Protein AF-A0A399YTG5-F1 (afdb_monomer)

Foldseek 3Di:
DVVVVVVVVVVVVVVVVVVVCVQCVPPQDLVSDVPRDAPDPDLVPGPSHHDPVRVVVVVVVVVVVVVVVVVVVVVVVVVVVVVVVVVVVVVPDDDPVVVVVVVVVVD

Structure (mmCIF, N/CA/C/O backbone):
data_AF-A0A399YTG5-F1
#
_entry.id   AF-A0A399YTG5-F1
#
loop_
_atom_site.group_PDB
_atom_site.id
_atom_site.type_symbol
_atom_site.label_atom_id
_atom_site.label_alt_id
_atom_site.label_comp_id
_atom_site.label_asym_id
_atom_site.label_entity_id
_atom_site.label_seq_id
_atom_site.pdbx_PDB_ins_code
_atom_site.Cartn_x
_atom_site.Cartn_y
_atom_site.Cartn_z
_atom_site.occupancy
_atom_site.B_iso_or_equiv
_atom_site.auth_seq_id
_atom_site.auth_comp_id
_atom_site.auth_asym_id
_atom_site.auth_atom_id
_atom_site.pdbx_PDB_model_num
ATOM 1 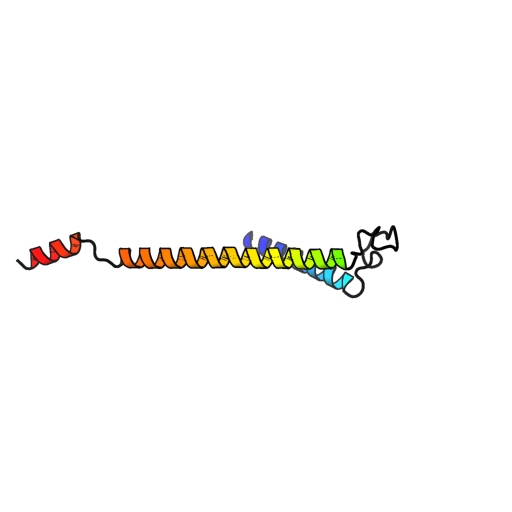N N . MET A 1 1 ? 4.979 26.428 14.405 1.00 61.50 1 MET A N 1
ATOM 2 C CA . MET A 1 1 ? 6.215 26.183 13.626 1.00 61.50 1 MET A CA 1
ATOM 3 C C . MET A 1 1 ? 6.443 24.696 13.329 1.00 61.50 1 MET A C 1
ATOM 5 O O . MET A 1 1 ? 6.334 24.326 12.174 1.00 61.50 1 MET A O 1
ATOM 9 N N . LYS A 1 2 ? 6.661 23.813 14.324 1.00 73.00 2 LYS A N 1
ATOM 10 C CA . LYS A 1 2 ? 6.977 22.377 14.091 1.00 73.00 2 LYS A CA 1
ATOM 11 C C . LYS A 1 2 ? 5.916 21.594 13.293 1.00 73.00 2 LYS A C 1
ATOM 13 O O . LYS A 1 2 ? 6.260 20.827 12.406 1.00 73.00 2 LYS A O 1
ATOM 18 N N . ARG A 1 3 ? 4.626 21.835 13.564 1.00 77.38 3 ARG A N 1
ATOM 19 C CA . ARG A 1 3 ? 3.508 21.211 12.824 1.00 77.38 3 ARG A CA 1
ATOM 20 C C . ARG A 1 3 ? 3.429 21.672 11.362 1.00 77.38 3 ARG A C 1
ATOM 22 O O . ARG A 1 3 ? 3.130 20.867 10.495 1.00 77.38 3 ARG A O 1
ATOM 29 N N . LEU A 1 4 ? 3.746 22.942 11.095 1.00 84.38 4 LEU A N 1
ATOM 30 C CA . LEU A 1 4 ? 3.784 23.497 9.736 1.00 84.38 4 LEU A CA 1
ATOM 31 C C . LEU A 1 4 ? 4.999 22.981 8.956 1.00 84.38 4 LEU A C 1
ATOM 33 O O . LEU A 1 4 ? 4.864 22.640 7.790 1.00 84.38 4 LEU A O 1
ATOM 37 N N . ALA A 1 5 ? 6.157 22.843 9.608 1.00 87.75 5 ALA A N 1
ATOM 38 C CA . ALA A 1 5 ? 7.352 22.262 8.995 1.00 87.75 5 ALA A CA 1
ATOM 39 C C . ALA A 1 5 ? 7.137 20.801 8.563 1.00 87.75 5 ALA A C 1
ATOM 41 O O . ALA A 1 5 ? 7.547 20.418 7.474 1.00 87.75 5 ALA A O 1
ATOM 42 N N . LEU A 1 6 ? 6.441 20.006 9.384 1.00 91.69 6 LEU A N 1
ATOM 43 C CA . LEU A 1 6 ? 6.087 18.624 9.047 1.00 91.69 6 LEU A CA 1
ATOM 44 C C . LEU A 1 6 ? 5.143 18.573 7.834 1.00 91.69 6 LEU A C 1
ATOM 46 O O . LEU A 1 6 ? 5.348 17.780 6.923 1.00 91.69 6 LEU A O 1
ATOM 50 N N . LEU A 1 7 ? 4.152 19.464 7.783 1.00 91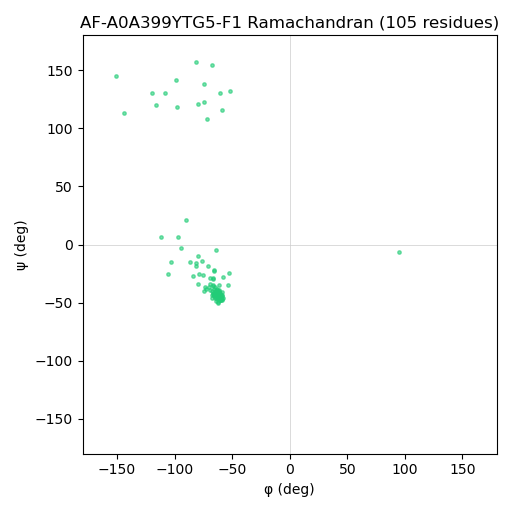.31 7 LEU A N 1
ATOM 51 C CA . LEU A 1 7 ? 3.202 19.542 6.672 1.00 91.31 7 LEU A CA 1
ATOM 52 C C . LEU A 1 7 ? 3.893 19.951 5.359 1.00 91.31 7 LEU A C 1
ATOM 54 O O . LEU A 1 7 ? 3.660 19.332 4.326 1.00 91.31 7 LEU A O 1
ATOM 58 N N . ILE A 1 8 ? 4.803 20.928 5.415 1.00 93.56 8 ILE A N 1
ATOM 59 C CA . ILE A 1 8 ? 5.620 21.352 4.268 1.00 93.56 8 ILE A CA 1
ATOM 60 C C . ILE A 1 8 ? 6.536 20.219 3.795 1.00 93.56 8 ILE A C 1
ATOM 62 O O . ILE A 1 8 ? 6.654 20.004 2.594 1.00 93.56 8 ILE A O 1
ATOM 66 N N . LEU A 1 9 ? 7.146 19.466 4.715 1.00 92.50 9 LEU A N 1
ATOM 67 C CA . LEU A 1 9 ? 7.971 18.306 4.375 1.00 92.50 9 LEU A CA 1
ATOM 68 C C . LEU A 1 9 ? 7.154 17.234 3.640 1.00 92.50 9 LEU A C 1
ATOM 70 O O . LEU A 1 9 ? 7.589 16.741 2.604 1.00 92.50 9 LEU A O 1
ATOM 74 N N . ILE A 1 10 ? 5.961 16.904 4.145 1.00 93.50 10 ILE A N 1
ATOM 75 C CA . ILE A 1 10 ? 5.062 15.942 3.491 1.00 93.50 10 ILE A CA 1
ATOM 76 C C . ILE A 1 10 ? 4.660 16.444 2.101 1.00 93.50 10 ILE A C 1
ATOM 78 O O . ILE A 1 10 ? 4.734 15.683 1.141 1.00 93.50 10 ILE A O 1
ATOM 82 N N . LEU A 1 11 ? 4.284 17.720 1.973 1.00 92.81 11 LEU A N 1
ATOM 83 C CA . LEU A 1 11 ? 3.942 18.340 0.689 1.00 92.81 11 LEU A CA 1
ATOM 84 C C . LEU A 1 11 ? 5.117 18.328 -0.294 1.00 92.81 11 LEU A C 1
ATOM 86 O O . LEU A 1 11 ? 4.910 18.073 -1.475 1.00 92.81 11 LEU A O 1
ATOM 90 N N . ALA A 1 12 ? 6.339 18.564 0.182 1.00 92.44 12 ALA A N 1
ATOM 91 C CA . ALA A 1 12 ? 7.538 18.524 -0.643 1.00 92.44 12 ALA A CA 1
ATOM 92 C C . ALA A 1 12 ? 7.846 17.102 -1.132 1.00 92.44 12 ALA A C 1
ATOM 94 O O . ALA A 1 12 ? 8.133 16.921 -2.311 1.00 92.44 12 ALA A O 1
ATOM 95 N N . ILE A 1 13 ? 7.733 16.089 -0.264 1.00 92.69 13 ILE A N 1
ATOM 96 C CA . ILE A 1 13 ? 7.929 14.678 -0.639 1.00 92.69 13 ILE A CA 1
ATOM 97 C C . ILE A 1 13 ? 6.851 14.231 -1.629 1.00 92.69 13 ILE A C 1
ATOM 99 O O . ILE A 1 13 ? 7.164 13.611 -2.644 1.00 92.69 13 ILE A O 1
ATOM 103 N N . LEU A 1 14 ? 5.588 14.571 -1.363 1.00 91.38 14 LEU A N 1
ATOM 104 C CA . LEU A 1 14 ? 4.468 14.204 -2.224 1.00 91.38 14 LEU A CA 1
ATOM 105 C C . LEU A 1 14 ? 4.550 14.911 -3.582 1.00 91.38 14 LEU A C 1
ATOM 107 O O . LEU A 1 14 ? 4.338 14.285 -4.617 1.00 91.38 14 LEU A O 1
ATOM 111 N N . GLY A 1 15 ? 4.917 16.195 -3.581 1.00 89.75 15 GLY A N 1
ATOM 112 C CA . GLY A 1 15 ? 5.153 16.977 -4.789 1.00 89.75 15 GLY A CA 1
ATOM 113 C C . GLY A 1 15 ? 6.316 16.429 -5.611 1.00 89.75 15 GLY A C 1
ATOM 114 O O . GLY A 1 15 ? 6.153 16.214 -6.805 1.00 89.75 15 GLY A O 1
ATOM 115 N N . ALA A 1 16 ? 7.454 16.129 -4.979 1.00 86.88 16 ALA A N 1
ATOM 116 C CA . ALA A 1 16 ? 8.613 15.546 -5.655 1.00 86.88 16 ALA A CA 1
ATOM 117 C C . ALA A 1 16 ? 8.317 14.148 -6.223 1.00 86.88 16 ALA A C 1
ATOM 119 O O . ALA A 1 16 ? 8.659 13.861 -7.366 1.00 86.88 16 ALA A O 1
ATOM 120 N N . GLY A 1 17 ? 7.642 13.280 -5.463 1.00 81.06 17 GLY A N 1
ATOM 121 C CA . GLY A 1 17 ? 7.229 11.961 -5.954 1.00 81.06 17 GLY A CA 1
ATOM 122 C C . GLY A 1 17 ? 6.232 12.053 -7.115 1.00 81.06 17 GLY A C 1
ATOM 123 O O . GLY A 1 17 ? 6.345 11.318 -8.099 1.00 81.06 17 GLY A O 1
ATOM 124 N N . GLY A 1 18 ? 5.292 13.000 -7.035 1.00 82.81 18 GLY A N 1
ATOM 125 C CA . GLY A 1 18 ? 4.320 13.273 -8.091 1.00 82.81 18 GLY A CA 1
ATOM 126 C C . GLY A 1 18 ? 4.961 13.807 -9.374 1.00 82.81 18 GLY A C 1
ATOM 127 O O . GLY A 1 18 ? 4.626 13.333 -10.458 1.00 82.81 18 GLY A O 1
ATOM 128 N N . THR A 1 19 ? 5.917 14.737 -9.276 1.00 81.38 19 THR A N 1
ATOM 129 C CA . THR A 1 19 ? 6.623 15.269 -10.453 1.00 81.38 19 THR A CA 1
ATOM 130 C C . THR A 1 19 ? 7.555 14.243 -11.085 1.00 81.38 19 THR A C 1
ATOM 132 O O . THR A 1 19 ? 7.612 14.182 -12.309 1.00 81.38 19 THR A O 1
ATOM 135 N N . LEU A 1 20 ? 8.222 13.390 -10.295 1.00 73.56 20 LEU A N 1
ATOM 136 C CA . LEU A 1 20 ? 8.996 12.260 -10.826 1.00 73.56 20 LEU A CA 1
ATOM 137 C C . LEU A 1 20 ? 8.106 11.297 -11.622 1.00 73.56 20 LEU A C 1
ATOM 139 O O . LEU A 1 20 ? 8.465 10.917 -12.730 1.00 73.56 20 LEU A O 1
ATOM 143 N N . THR A 1 21 ? 6.928 10.963 -11.088 1.00 77.38 21 THR A N 1
ATOM 144 C CA . THR A 1 21 ? 5.953 10.085 -11.761 1.00 77.38 21 THR A CA 1
ATOM 145 C C . THR A 1 21 ? 5.402 10.716 -13.043 1.00 77.38 21 THR A C 1
ATOM 147 O O . THR A 1 21 ? 5.179 10.026 -14.034 1.00 77.38 21 THR A O 1
ATOM 150 N N . ALA A 1 22 ? 5.197 12.036 -13.049 1.00 71.75 22 ALA A N 1
ATOM 151 C CA . ALA A 1 22 ? 4.761 12.763 -14.238 1.00 71.75 22 ALA A CA 1
ATOM 152 C C . ALA A 1 22 ? 5.854 12.826 -15.319 1.00 71.75 22 ALA A C 1
ATOM 154 O O . ALA A 1 22 ? 5.538 12.767 -16.505 1.00 71.75 22 ALA A O 1
ATOM 155 N N . LEU A 1 23 ? 7.130 12.909 -14.924 1.00 68.88 23 LEU A N 1
ATOM 156 C CA . LEU A 1 23 ? 8.264 12.947 -15.850 1.00 68.88 23 LEU A CA 1
ATOM 157 C C . LEU A 1 23 ? 8.477 11.606 -16.576 1.00 68.88 23 LEU A C 1
ATOM 159 O O . LEU A 1 23 ? 8.948 11.595 -17.708 1.00 68.88 23 LEU A O 1
ATOM 163 N N . THR A 1 24 ? 8.101 10.487 -15.951 1.00 65.12 24 THR A N 1
ATOM 164 C CA . THR A 1 24 ? 8.215 9.126 -16.510 1.00 65.12 24 THR A CA 1
ATOM 165 C C . THR A 1 24 ? 6.915 8.613 -17.142 1.00 65.12 24 THR A C 1
ATOM 167 O O . THR A 1 24 ? 6.829 7.452 -17.532 1.00 65.12 24 THR A O 1
ATOM 170 N N . GLY A 1 25 ? 5.880 9.456 -17.241 1.00 61.06 25 GLY A N 1
ATOM 171 C CA . GLY A 1 25 ? 4.500 9.041 -17.515 1.00 61.06 25 GLY A CA 1
ATOM 172 C C . GLY A 1 25 ? 4.224 8.415 -18.888 1.00 61.06 25 GLY A C 1
ATOM 173 O O . GLY A 1 25 ? 3.241 7.686 -19.010 1.00 61.06 25 GLY A O 1
ATOM 174 N N . SER A 1 26 ? 5.057 8.659 -19.906 1.00 59.84 26 SER A N 1
ATOM 175 C CA . SER A 1 26 ? 4.897 8.060 -21.245 1.00 59.84 26 SER A CA 1
ATOM 176 C C . SER A 1 26 ? 5.895 6.946 -21.554 1.00 59.84 26 SER A C 1
ATOM 178 O O . SER A 1 26 ? 5.576 6.067 -22.345 1.00 59.84 26 SER A O 1
ATOM 180 N N . ASP A 1 27 ? 7.065 6.954 -20.912 1.00 58.22 27 ASP A N 1
ATOM 181 C CA . ASP A 1 27 ? 8.137 5.982 -21.118 1.00 58.22 27 ASP A CA 1
ATOM 182 C C . ASP A 1 27 ? 8.839 5.701 -19.783 1.00 58.22 27 ASP A C 1
ATOM 184 O O . ASP A 1 27 ? 9.529 6.553 -19.231 1.00 58.22 27 ASP A O 1
ATOM 188 N N . TRP A 1 28 ? 8.702 4.473 -19.276 1.00 61.06 28 TRP A N 1
ATOM 189 C CA . TRP A 1 28 ? 9.425 3.978 -18.091 1.00 61.06 28 TRP A CA 1
ATOM 190 C C . TRP A 1 28 ? 10.766 3.327 -18.462 1.00 61.06 28 TRP A C 1
ATOM 192 O O . TRP A 1 28 ? 11.313 2.513 -17.720 1.00 61.06 28 TRP A O 1
ATOM 202 N N . SER A 1 29 ? 11.296 3.655 -19.638 1.00 59.19 29 SER A N 1
ATOM 203 C CA . SER A 1 29 ? 12.583 3.155 -20.102 1.00 59.19 29 SER A CA 1
ATOM 204 C C . SER A 1 29 ? 13.728 3.968 -19.499 1.00 59.19 29 SER A C 1
ATOM 206 O O . SER A 1 29 ? 13.580 5.137 -19.132 1.00 59.19 29 SER A O 1
ATOM 208 N N . ALA A 1 30 ? 14.921 3.372 -19.433 1.00 59.12 30 ALA A N 1
ATOM 209 C CA . ALA A 1 30 ? 16.096 4.053 -18.890 1.00 59.12 30 ALA A CA 1
ATOM 210 C C . ALA A 1 30 ? 16.537 5.289 -19.709 1.00 59.12 30 ALA A C 1
ATOM 212 O O . ALA A 1 30 ? 17.433 6.007 -19.281 1.00 59.12 30 ALA A O 1
ATOM 213 N N . THR A 1 31 ? 15.913 5.582 -20.857 1.00 61.28 31 THR A N 1
ATOM 214 C CA . THR A 1 31 ? 16.121 6.835 -21.600 1.00 61.28 31 THR A CA 1
ATOM 215 C C . THR A 1 31 ? 15.311 8.016 -21.059 1.00 61.28 31 THR A C 1
ATOM 217 O O . THR A 1 31 ? 15.679 9.155 -21.332 1.00 61.28 31 THR A O 1
ATOM 220 N N . ALA A 1 32 ? 14.252 7.780 -20.275 1.00 63.66 32 ALA A N 1
ATOM 221 C CA . ALA A 1 32 ? 13.445 8.837 -19.653 1.00 63.66 32 ALA A CA 1
ATOM 222 C C . ALA A 1 32 ? 13.994 9.306 -18.290 1.00 63.66 32 ALA A C 1
ATOM 224 O O . ALA A 1 32 ? 13.610 10.363 -17.791 1.00 63.66 32 ALA A O 1
ATOM 225 N N . MET A 1 33 ? 14.912 8.543 -17.683 1.00 65.31 33 MET A N 1
ATOM 226 C CA . MET A 1 33 ? 15.528 8.876 -16.396 1.00 65.31 33 MET A CA 1
ATOM 227 C C . MET A 1 33 ? 16.899 9.547 -16.595 1.00 65.31 33 MET A C 1
ATOM 229 O O . MET A 1 33 ? 17.821 8.909 -17.112 1.00 65.31 33 MET A O 1
ATOM 233 N N . PRO A 1 34 ? 17.093 10.808 -16.156 1.00 62.34 34 PRO A N 1
ATOM 234 C CA . PRO A 1 34 ? 18.382 11.487 -16.265 1.00 62.34 34 PRO A CA 1
ATOM 235 C C . PRO A 1 34 ? 19.486 10.709 -15.533 1.00 62.34 34 PRO A C 1
ATOM 237 O O . PRO A 1 34 ? 19.444 10.550 -14.316 1.00 62.34 34 PRO A O 1
ATOM 240 N N . GLY A 1 35 ? 20.483 10.218 -16.276 1.00 68.69 35 GLY A N 1
ATOM 241 C CA . GLY A 1 35 ? 21.629 9.477 -15.730 1.00 68.69 35 GLY A CA 1
ATOM 242 C C . GLY A 1 35 ? 21.500 7.949 -15.741 1.00 68.69 35 GLY A C 1
ATOM 243 O O . GLY A 1 35 ? 22.492 7.270 -15.475 1.00 68.69 35 GLY A O 1
ATOM 244 N N . ALA A 1 36 ? 20.343 7.392 -16.107 1.00 66.31 36 ALA A N 1
ATOM 245 C CA . ALA A 1 36 ? 20.196 5.950 -16.271 1.00 66.31 36 ALA A CA 1
ATOM 246 C C . ALA A 1 36 ? 20.881 5.468 -17.565 1.00 66.31 36 ALA A C 1
ATOM 248 O O . ALA A 1 36 ? 20.842 6.121 -18.609 1.00 66.31 36 ALA A O 1
ATOM 249 N N . LYS A 1 37 ? 21.573 4.326 -17.492 1.00 64.44 37 LYS A N 1
ATOM 250 C CA . LYS A 1 37 ? 22.243 3.695 -18.636 1.00 64.44 37 LYS A CA 1
ATOM 251 C C . LYS A 1 37 ? 21.587 2.347 -18.900 1.00 64.44 37 LYS A C 1
ATOM 253 O O . LYS A 1 37 ? 21.606 1.477 -18.034 1.00 64.44 37 LYS A O 1
ATOM 258 N N . VAL A 1 38 ? 21.0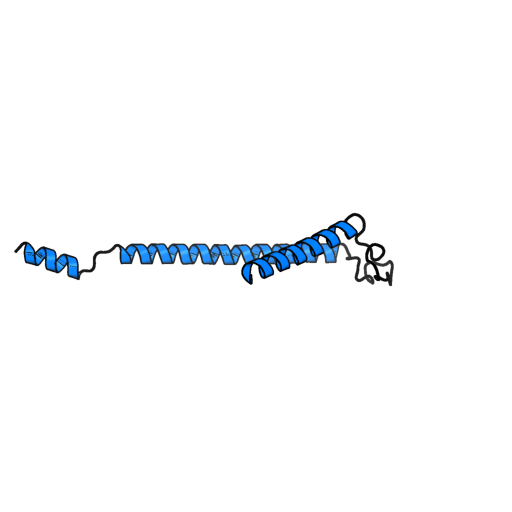25 2.174 -20.095 1.00 65.06 38 VAL A N 1
ATOM 259 C CA . VAL A 1 38 ? 20.536 0.870 -20.559 1.00 65.06 38 VAL A CA 1
ATOM 260 C C . VAL A 1 38 ? 21.757 0.006 -20.866 1.00 65.06 38 VAL A C 1
ATOM 262 O O . VAL A 1 38 ? 22.482 0.282 -21.818 1.00 65.06 38 VAL A O 1
ATOM 265 N N . GLN A 1 39 ? 22.023 -0.997 -20.030 1.00 65.44 39 GLN A N 1
ATOM 266 C CA . GLN A 1 39 ? 23.164 -1.902 -20.215 1.00 65.44 39 GLN A CA 1
ATOM 267 C C . GLN A 1 39 ? 22.850 -3.046 -21.191 1.00 65.44 39 GLN A C 1
ATOM 269 O O . GLN A 1 39 ? 23.756 -3.546 -21.850 1.00 65.44 39 GLN A O 1
ATOM 274 N N . CYS A 1 40 ? 21.579 -3.439 -21.318 1.00 67.00 40 CYS A N 1
ATOM 275 C CA . CYS A 1 40 ? 21.127 -4.477 -22.238 1.00 67.00 40 CYS A CA 1
ATOM 276 C C . CYS A 1 40 ? 19.678 -4.212 -22.678 1.00 67.00 40 CYS A C 1
ATOM 278 O O . CYS A 1 40 ? 18.881 -3.703 -21.889 1.00 67.00 40 CYS A O 1
ATOM 280 N N . ALA A 1 41 ? 19.347 -4.540 -23.931 1.00 69.88 41 ALA A N 1
ATOM 281 C CA . ALA A 1 41 ? 17.983 -4.436 -24.463 1.00 69.88 41 ALA A CA 1
ATOM 282 C C . ALA A 1 41 ? 17.099 -5.637 -24.075 1.00 69.88 41 ALA A C 1
ATOM 284 O O . ALA A 1 41 ? 15.879 -5.560 -24.194 1.00 69.88 41 ALA A O 1
ATOM 285 N N . ASP A 1 42 ? 17.714 -6.731 -23.616 1.00 73.56 42 ASP A N 1
ATOM 286 C CA . ASP A 1 42 ? 17.013 -7.904 -23.105 1.00 73.56 42 ASP A CA 1
ATOM 287 C C . ASP A 1 42 ? 16.442 -7.606 -21.701 1.00 73.56 42 ASP A C 1
ATOM 289 O O . ASP A 1 42 ? 17.216 -7.237 -20.805 1.00 73.56 42 ASP A O 1
ATOM 293 N N . PRO A 1 43 ? 15.119 -7.747 -21.475 1.00 69.56 43 PRO A N 1
ATOM 294 C CA . PRO A 1 43 ? 14.511 -7.565 -20.157 1.00 69.56 43 PRO A CA 1
ATOM 295 C C . PRO A 1 43 ? 15.100 -8.488 -19.082 1.00 69.56 43 PRO A C 1
ATOM 297 O O . PRO A 1 43 ? 15.164 -8.078 -17.928 1.00 69.56 43 PRO A O 1
ATOM 300 N N . ALA A 1 44 ? 15.623 -9.669 -19.430 1.00 72.56 44 ALA A N 1
ATOM 301 C CA . ALA A 1 44 ? 16.269 -10.557 -18.458 1.00 72.56 44 ALA A CA 1
ATOM 302 C C . ALA A 1 44 ? 17.565 -9.967 -17.859 1.00 72.56 44 ALA A C 1
ATOM 304 O O . ALA A 1 44 ? 17.989 -10.352 -16.769 1.00 72.56 44 ALA A O 1
ATOM 305 N N . CYS A 1 45 ? 18.195 -9.021 -18.566 1.00 70.06 45 CYS A N 1
ATOM 306 C CA . CYS A 1 45 ? 19.452 -8.377 -18.177 1.00 70.06 45 CYS A CA 1
ATOM 307 C C . CYS A 1 45 ? 19.280 -6.888 -17.819 1.00 70.06 45 CYS A C 1
ATOM 309 O O . CYS A 1 45 ? 20.274 -6.184 -17.620 1.00 70.06 45 CYS A O 1
ATOM 311 N N . SER A 1 46 ? 18.043 -6.383 -17.763 1.00 70.25 46 SER A N 1
ATOM 312 C CA . SER A 1 46 ? 17.747 -4.969 -17.530 1.00 70.25 46 SER A CA 1
ATOM 313 C C . SER A 1 46 ? 17.158 -4.744 -16.141 1.00 70.25 46 SER A C 1
ATOM 315 O O . SER A 1 46 ? 16.183 -5.369 -15.753 1.00 70.25 46 SER A O 1
ATOM 317 N N . VAL A 1 47 ? 17.706 -3.783 -15.394 1.00 72.38 47 VAL A N 1
ATOM 318 C CA . VAL A 1 47 ? 17.159 -3.369 -14.083 1.00 72.38 47 VAL A CA 1
ATOM 319 C C . VAL A 1 47 ? 15.907 -2.494 -14.245 1.00 72.38 47 VAL A C 1
ATOM 321 O O . VAL A 1 47 ? 15.172 -2.256 -13.292 1.00 72.38 47 VAL A O 1
ATOM 324 N N . PHE A 1 48 ? 15.662 -2.001 -15.461 1.00 72.25 48 PHE A N 1
ATOM 325 C CA . PHE A 1 48 ? 14.574 -1.070 -15.763 1.00 72.25 48 PHE A CA 1
ATOM 326 C C . PHE A 1 48 ? 13.381 -1.735 -16.452 1.00 72.25 48 PHE A C 1
ATOM 328 O O . PHE A 1 48 ? 12.316 -1.131 -16.518 1.00 72.25 48 PHE A O 1
ATOM 335 N N . LEU A 1 49 ? 13.540 -2.955 -16.975 1.00 75.06 49 LEU A N 1
ATOM 336 C CA . LEU A 1 49 ? 12.456 -3.710 -17.598 1.00 75.06 49 LEU A CA 1
ATOM 337 C C . LEU A 1 49 ? 12.247 -5.018 -16.844 1.00 75.06 49 LEU A C 1
ATOM 339 O O . LEU A 1 49 ? 13.197 -5.749 -16.608 1.00 75.06 49 LEU A O 1
ATOM 343 N N . ALA A 1 50 ? 10.997 -5.307 -16.495 1.00 79.88 50 ALA A N 1
ATOM 344 C CA . ALA A 1 50 ? 10.611 -6.581 -15.907 1.00 79.88 50 ALA A CA 1
ATOM 345 C C . ALA A 1 50 ? 10.018 -7.495 -16.983 1.00 79.88 50 ALA A C 1
ATOM 347 O O . ALA A 1 50 ? 9.245 -7.048 -17.837 1.00 79.88 50 ALA A O 1
ATOM 348 N N . GLU A 1 51 ? 10.325 -8.787 -16.911 1.00 85.19 51 GLU A N 1
ATOM 349 C CA . GLU A 1 51 ? 9.627 -9.781 -17.723 1.00 85.19 51 GLU A CA 1
ATOM 350 C C . GLU A 1 51 ? 8.156 -9.915 -17.275 1.00 85.19 51 GLU A C 1
ATOM 352 O O . GLU A 1 51 ? 7.840 -9.682 -16.101 1.00 85.19 51 GLU A O 1
ATOM 357 N N . PRO A 1 52 ? 7.232 -10.345 -18.158 1.00 85.31 52 PRO A N 1
ATOM 358 C CA . PRO A 1 52 ? 5.805 -10.421 -17.831 1.00 85.31 52 PRO A CA 1
ATOM 359 C C . PRO A 1 52 ? 5.490 -11.231 -16.564 1.00 85.31 52 PRO A C 1
ATOM 361 O O . PRO A 1 52 ? 4.593 -10.876 -15.799 1.00 85.31 52 PRO A O 1
ATOM 364 N N . TRP A 1 53 ? 6.247 -12.300 -16.301 1.00 86.19 53 TRP A N 1
ATOM 365 C CA . TRP A 1 53 ? 6.062 -13.129 -15.109 1.00 86.19 53 TRP A CA 1
ATOM 366 C C . TRP A 1 53 ? 6.555 -12.440 -13.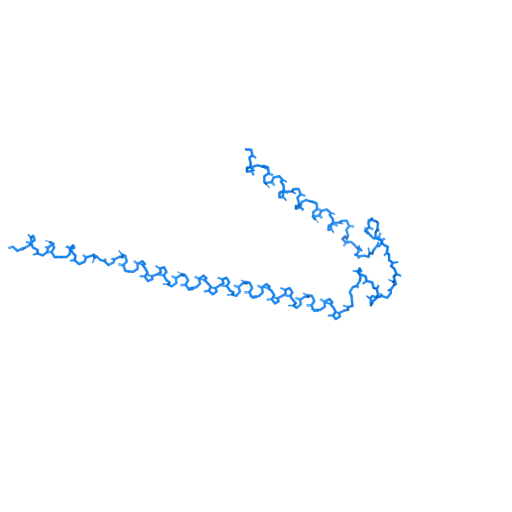826 1.00 86.19 53 TRP A C 1
ATOM 368 O O . TRP A 1 53 ? 5.901 -12.560 -12.790 1.00 86.19 53 TRP A O 1
ATOM 378 N N . GLN A 1 54 ? 7.654 -11.678 -13.891 1.00 85.44 54 GLN A N 1
ATOM 379 C CA . GLN A 1 54 ? 8.175 -10.896 -12.762 1.00 85.44 54 GLN A CA 1
ATOM 380 C C . GLN A 1 54 ? 7.199 -9.776 -12.395 1.00 85.44 54 GLN A C 1
ATOM 382 O O . GLN A 1 54 ? 6.881 -9.575 -11.223 1.00 85.44 54 GLN A O 1
ATOM 387 N N . ALA A 1 55 ? 6.655 -9.095 -13.408 1.00 85.81 55 ALA A N 1
ATOM 388 C CA . ALA A 1 55 ? 5.616 -8.089 -13.220 1.00 85.81 55 ALA A CA 1
ATOM 389 C C . ALA A 1 55 ? 4.347 -8.696 -12.590 1.00 85.81 55 ALA A C 1
ATOM 391 O O . ALA A 1 55 ? 3.780 -8.125 -11.656 1.00 85.81 55 ALA A O 1
ATOM 392 N N . GLY A 1 56 ? 3.938 -9.889 -13.036 1.00 89.19 56 GLY A N 1
ATOM 393 C CA . GLY A 1 56 ? 2.825 -10.629 -12.436 1.00 89.19 56 GLY A CA 1
ATOM 394 C C . GLY A 1 56 ? 3.054 -10.964 -10.958 1.00 89.19 56 GLY A C 1
ATOM 395 O O . GLY A 1 56 ? 2.161 -10.764 -10.133 1.00 89.19 56 GLY A O 1
ATOM 396 N N . GLN A 1 57 ? 4.262 -11.405 -10.594 1.00 89.75 57 GLN A N 1
ATOM 397 C CA . GLN A 1 57 ? 4.621 -11.679 -9.199 1.00 89.75 57 GLN A CA 1
ATOM 398 C C . GLN A 1 57 ? 4.583 -10.426 -8.322 1.00 89.75 57 GLN A C 1
ATOM 400 O O . GLN A 1 57 ? 4.108 -10.500 -7.190 1.00 89.75 57 GLN A O 1
ATOM 405 N N . LEU A 1 58 ? 5.021 -9.274 -8.838 1.00 89.06 58 LEU A N 1
ATOM 406 C CA . LEU A 1 58 ? 4.942 -8.008 -8.110 1.00 89.06 58 LEU A CA 1
ATOM 407 C C . LEU A 1 58 ? 3.487 -7.642 -7.786 1.00 89.06 58 LEU A C 1
ATOM 409 O O . LEU A 1 58 ? 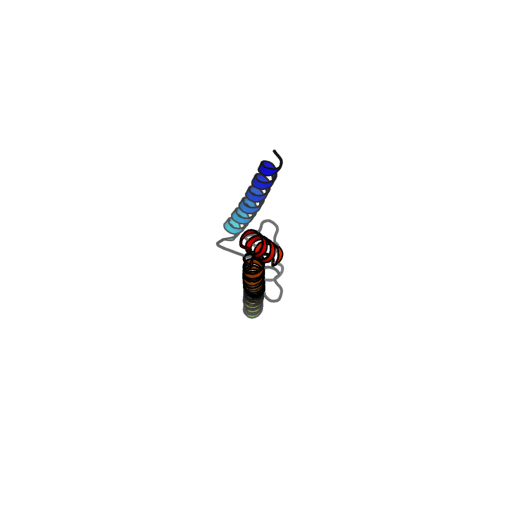3.178 -7.292 -6.649 1.00 89.06 58 LEU A O 1
ATOM 413 N N . ILE A 1 59 ? 2.585 -7.762 -8.763 1.00 92.88 59 ILE A N 1
ATOM 414 C CA . ILE A 1 59 ? 1.158 -7.467 -8.567 1.00 92.88 59 ILE A CA 1
ATOM 415 C C . ILE A 1 59 ? 0.553 -8.410 -7.522 1.00 92.88 59 ILE A C 1
ATOM 417 O O . ILE A 1 59 ? -0.162 -7.957 -6.628 1.00 92.88 59 ILE A O 1
ATOM 421 N N . LEU A 1 60 ? 0.871 -9.705 -7.592 1.00 93.81 60 LEU A N 1
ATOM 422 C CA . LEU A 1 60 ? 0.410 -10.683 -6.605 1.00 93.81 60 LEU A CA 1
ATOM 423 C C . LEU A 1 60 ? 0.960 -10.393 -5.208 1.00 93.81 60 LEU A C 1
ATOM 425 O O . LEU A 1 60 ? 0.212 -10.477 -4.237 1.00 93.81 60 LEU A O 1
ATOM 429 N N . LEU A 1 61 ? 2.232 -10.009 -5.097 1.00 93.81 61 LEU A N 1
ATOM 430 C CA . LEU A 1 61 ? 2.854 -9.633 -3.831 1.00 93.81 61 LEU A CA 1
ATOM 431 C C . LEU A 1 61 ? 2.171 -8.406 -3.219 1.00 93.81 61 LEU A C 1
ATOM 433 O O . LEU A 1 61 ? 1.786 -8.433 -2.051 1.00 93.81 61 LEU A O 1
ATOM 437 N N . VAL A 1 62 ? 1.982 -7.344 -4.006 1.00 95.38 62 VAL A N 1
ATOM 438 C CA . VAL A 1 62 ? 1.300 -6.123 -3.554 1.00 95.38 62 VAL A CA 1
ATOM 439 C C . VAL A 1 62 ? -0.137 -6.439 -3.139 1.00 95.38 62 VAL A C 1
ATOM 441 O O . VAL A 1 62 ? -0.562 -6.042 -2.054 1.00 95.38 62 VAL A O 1
ATOM 444 N N . GLY A 1 63 ? -0.867 -7.206 -3.952 1.00 94.38 63 GLY A N 1
ATOM 445 C CA . GLY A 1 63 ? -2.223 -7.647 -3.634 1.00 94.38 63 GLY A CA 1
ATOM 446 C C . GLY A 1 63 ? -2.284 -8.462 -2.342 1.00 94.38 63 GLY A C 1
ATOM 447 O O . GLY A 1 63 ? -3.127 -8.196 -1.486 1.00 94.38 63 GLY A O 1
ATOM 448 N N . PHE A 1 64 ? -1.352 -9.399 -2.154 1.00 95.75 64 PHE A N 1
ATOM 449 C CA . PHE A 1 64 ? -1.244 -10.209 -0.943 1.00 95.75 64 PHE A CA 1
ATOM 450 C C . PHE A 1 64 ? -0.982 -9.350 0.298 1.00 95.75 64 PHE A C 1
ATOM 452 O O . PHE A 1 64 ? -1.644 -9.535 1.321 1.00 95.75 64 PHE A O 1
ATOM 459 N N . ILE A 1 65 ? -0.056 -8.391 0.212 1.00 96.06 65 ILE A N 1
ATOM 460 C CA . ILE A 1 65 ? 0.262 -7.481 1.319 1.00 96.06 65 ILE A CA 1
ATOM 461 C C . ILE A 1 65 ? -0.963 -6.639 1.682 1.00 96.06 65 ILE A C 1
ATOM 463 O O . ILE A 1 65 ? -1.340 -6.596 2.852 1.00 96.06 65 ILE A O 1
ATOM 467 N N . LEU A 1 66 ? -1.612 -6.005 0.701 1.00 96.19 66 LEU A N 1
ATOM 468 C CA . 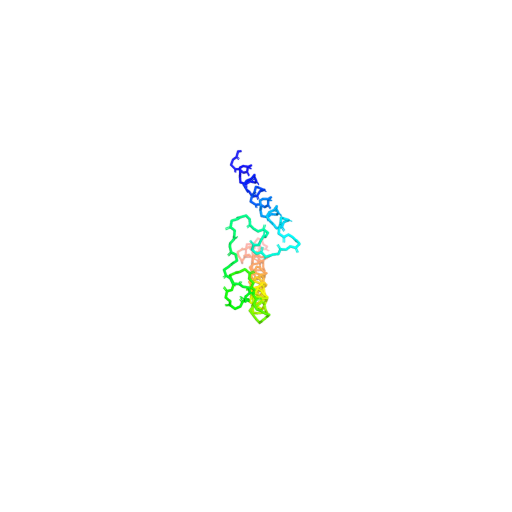LEU A 1 66 ? -2.787 -5.165 0.946 1.00 96.19 66 LEU A CA 1
ATOM 469 C C . LEU A 1 66 ? -3.945 -5.973 1.537 1.00 96.19 66 LEU A C 1
ATOM 471 O O . LEU A 1 66 ? -4.554 -5.541 2.516 1.00 96.19 66 LEU A O 1
ATOM 475 N N . PHE A 1 67 ? -4.209 -7.163 0.996 1.00 96.50 67 PHE A N 1
ATOM 476 C CA . PHE A 1 67 ? -5.251 -8.050 1.502 1.00 96.50 67 PHE A CA 1
ATOM 477 C C . PHE A 1 67 ? -5.002 -8.452 2.961 1.00 96.50 67 PHE A C 1
ATOM 479 O O . PHE A 1 67 ? -5.898 -8.324 3.793 1.00 96.50 67 PHE A O 1
ATOM 486 N N . ASN A 1 68 ? -3.780 -8.873 3.303 1.00 95.56 68 ASN A N 1
ATOM 487 C CA . ASN A 1 68 ? -3.438 -9.251 4.677 1.00 95.56 68 ASN A CA 1
ATOM 488 C C . ASN A 1 68 ? -3.450 -8.053 5.632 1.00 95.56 68 ASN A C 1
ATOM 490 O O . ASN A 1 68 ? -3.937 -8.171 6.756 1.00 95.56 68 ASN A O 1
ATOM 494 N N . MET A 1 69 ? -2.958 -6.892 5.193 1.00 95.62 69 MET A N 1
ATOM 495 C CA . MET A 1 69 ? -2.959 -5.674 6.003 1.00 95.62 69 MET A CA 1
ATOM 496 C C . MET A 1 69 ? -4.388 -5.251 6.363 1.00 95.62 69 MET A C 1
ATOM 498 O O . MET A 1 69 ? -4.678 -4.967 7.527 1.00 95.62 69 MET A O 1
ATOM 502 N N . ILE A 1 70 ? -5.300 -5.282 5.387 1.00 96.25 70 ILE A N 1
ATOM 503 C CA . ILE A 1 70 ? -6.726 -5.021 5.614 1.00 96.25 70 ILE A CA 1
ATOM 504 C C . ILE A 1 70 ? -7.339 -6.119 6.492 1.00 96.25 70 ILE A C 1
ATOM 506 O O . ILE A 1 70 ? -8.069 -5.808 7.431 1.00 96.25 70 ILE A O 1
ATOM 510 N N . GLY A 1 71 ? -7.017 -7.390 6.235 1.00 96.12 71 GLY A N 1
ATOM 511 C CA . GLY A 1 71 ? -7.538 -8.534 6.987 1.00 96.12 71 GLY A CA 1
ATOM 512 C C . GLY A 1 71 ? -7.207 -8.476 8.480 1.00 96.12 71 GLY A C 1
ATOM 513 O O . GLY A 1 71 ? -8.097 -8.634 9.320 1.00 96.12 71 GLY A O 1
ATOM 514 N N . ILE A 1 72 ? -5.954 -8.178 8.831 1.00 96.06 72 ILE A N 1
ATOM 515 C CA . ILE A 1 72 ? -5.531 -8.016 10.231 1.00 96.06 72 ILE A CA 1
ATOM 516 C C . ILE A 1 72 ? -6.203 -6.790 10.856 1.00 96.06 72 ILE A C 1
ATOM 518 O O . ILE A 1 72 ? -6.706 -6.878 11.977 1.00 96.06 72 ILE A O 1
ATOM 522 N N . GLY A 1 73 ? -6.269 -5.669 10.128 1.00 97.00 73 GLY A N 1
ATOM 523 C CA . GLY A 1 73 ? -6.948 -4.459 10.593 1.00 97.00 73 GLY A CA 1
ATOM 524 C C . GLY A 1 73 ? -8.426 -4.700 10.915 1.00 97.00 73 GLY A C 1
ATOM 525 O O . GLY A 1 73 ? -8.895 -4.326 11.990 1.00 97.00 73 GLY A O 1
ATOM 526 N N . ALA A 1 74 ? -9.145 -5.392 10.028 1.00 96.75 74 ALA A N 1
ATOM 527 C CA . ALA A 1 74 ? -10.543 -5.763 10.230 1.00 96.75 74 ALA A CA 1
ATOM 528 C C . ALA A 1 74 ? -10.713 -6.729 11.412 1.00 96.75 74 ALA A C 1
ATOM 530 O O . ALA A 1 74 ? -11.588 -6.530 12.254 1.00 96.75 74 ALA A O 1
ATOM 531 N N . THR A 1 75 ? -9.843 -7.736 11.519 1.00 97.00 75 THR A N 1
ATOM 532 C CA . THR A 1 75 ? -9.885 -8.713 12.618 1.00 97.00 75 THR A CA 1
ATOM 533 C C . THR A 1 75 ? -9.693 -8.029 13.972 1.00 97.00 75 THR A C 1
ATOM 535 O O . THR A 1 75 ? -10.490 -8.232 14.888 1.00 97.00 75 THR A O 1
ATOM 538 N N . LEU A 1 76 ? -8.688 -7.156 14.093 1.00 96.12 76 LEU A N 1
ATOM 539 C CA . LEU A 1 76 ? -8.444 -6.381 15.311 1.00 96.12 76 LEU A CA 1
ATOM 540 C C . LEU A 1 76 ? -9.612 -5.451 15.643 1.00 96.12 76 LEU A C 1
ATOM 542 O O . LEU A 1 76 ? -10.032 -5.392 16.799 1.00 96.12 76 LEU A O 1
ATOM 546 N N . ALA A 1 77 ? -10.167 -4.757 14.647 1.00 96.50 77 ALA A N 1
ATOM 547 C CA . ALA A 1 77 ? -11.308 -3.871 14.850 1.00 96.50 77 ALA A CA 1
ATOM 548 C C . ALA A 1 77 ? -12.521 -4.625 15.416 1.00 96.50 77 ALA A C 1
ATOM 550 O O . ALA A 1 77 ? -13.142 -4.157 16.370 1.00 96.50 77 ALA A O 1
ATOM 551 N N . ILE A 1 78 ? -12.821 -5.813 14.882 1.00 97.25 78 ILE A N 1
ATOM 552 C CA . ILE A 1 78 ? -13.927 -6.656 15.356 1.00 97.25 78 ILE A CA 1
ATOM 553 C C . ILE A 1 78 ? -13.684 -7.114 16.798 1.00 97.25 78 ILE A C 1
ATOM 555 O O . ILE A 1 78 ? -14.571 -6.978 17.643 1.00 97.25 78 ILE A O 1
ATOM 559 N N . VAL A 1 79 ? -12.486 -7.623 17.102 1.00 97.12 79 VAL A N 1
ATOM 560 C CA . VAL A 1 79 ? -12.143 -8.100 18.453 1.00 97.12 79 VAL A CA 1
ATOM 561 C C . VAL A 1 79 ? -12.261 -6.972 19.479 1.00 97.12 79 VAL A C 1
ATOM 563 O O . VAL A 1 79 ? -12.909 -7.138 20.514 1.00 97.12 79 VAL A O 1
ATOM 566 N N . LEU A 1 80 ? -11.689 -5.804 19.180 1.00 96.38 80 LEU A N 1
ATOM 567 C CA . LEU A 1 80 ? -11.747 -4.647 20.073 1.00 96.38 80 LEU A CA 1
ATOM 568 C C . LEU A 1 80 ? -13.170 -4.103 20.221 1.00 96.38 80 LEU A C 1
ATOM 570 O O . LEU A 1 80 ? -13.549 -3.675 21.312 1.00 96.38 80 LEU A O 1
ATOM 574 N N . TRP A 1 81 ? -13.982 -4.158 19.163 1.00 95.62 81 TRP A N 1
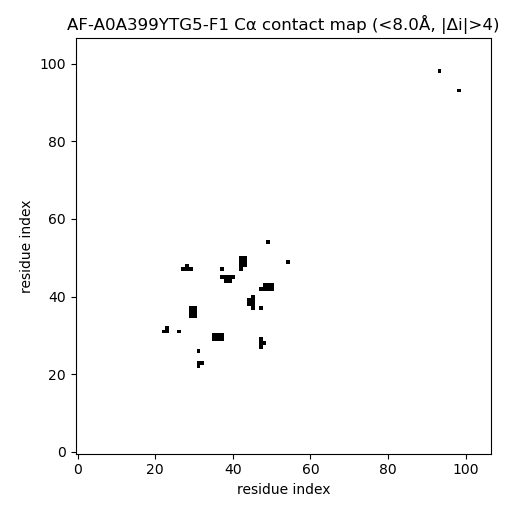ATOM 575 C CA . TRP A 1 81 ? -15.389 -3.772 19.227 1.00 95.62 81 TRP A CA 1
ATOM 576 C C . TRP A 1 81 ? -16.187 -4.670 20.182 1.00 95.62 81 TRP A C 1
ATOM 578 O O . TRP A 1 81 ? -16.920 -4.160 21.034 1.00 95.62 81 TRP A O 1
ATOM 588 N N . PHE A 1 82 ? -15.995 -5.991 20.109 1.00 96.06 82 PHE A N 1
ATOM 589 C CA . PHE A 1 82 ? -16.620 -6.930 21.044 1.00 96.06 82 PHE A CA 1
ATOM 590 C C . PHE A 1 82 ? -16.168 -6.702 22.488 1.00 96.06 82 PHE A C 1
ATOM 592 O O . PHE A 1 82 ? -17.013 -6.650 23.386 1.00 96.06 82 PHE A O 1
ATOM 599 N N . LEU A 1 83 ? -14.864 -6.510 22.714 1.00 94.50 83 LEU A N 1
ATOM 600 C CA . LEU A 1 83 ? -14.327 -6.202 24.042 1.00 94.50 83 LEU A CA 1
ATOM 601 C C . LEU A 1 83 ? -14.948 -4.924 24.613 1.00 94.50 83 LEU A C 1
ATOM 603 O O . LEU A 1 83 ? -15.421 -4.916 25.749 1.00 94.50 83 LEU A O 1
ATOM 607 N N . ASN A 1 84 ? -15.002 -3.856 23.815 1.00 94.19 84 ASN A N 1
ATOM 608 C CA . ASN A 1 84 ? -15.578 -2.585 24.241 1.00 94.19 84 ASN A CA 1
ATOM 609 C C . ASN A 1 84 ? -17.064 -2.732 24.609 1.00 94.19 84 ASN A C 1
ATOM 611 O O . ASN A 1 84 ? -17.513 -2.190 25.618 1.00 94.19 84 ASN A O 1
ATOM 615 N N . LYS A 1 85 ? -17.824 -3.526 23.844 1.00 91.31 85 LYS A N 1
ATOM 616 C CA . LYS A 1 85 ? -19.240 -3.798 24.129 1.00 91.31 85 LYS A CA 1
ATOM 617 C C . LYS A 1 85 ? -19.432 -4.519 25.469 1.00 91.31 85 LYS A C 1
ATOM 619 O O . LYS A 1 85 ? -20.334 -4.167 26.231 1.00 91.31 85 LYS A O 1
ATOM 624 N N . GLN A 1 86 ? -18.580 -5.498 25.777 1.00 89.94 86 GLN A N 1
ATOM 625 C CA . GLN A 1 86 ? -18.628 -6.212 27.058 1.00 89.94 86 GLN A CA 1
ATOM 626 C C . GLN A 1 86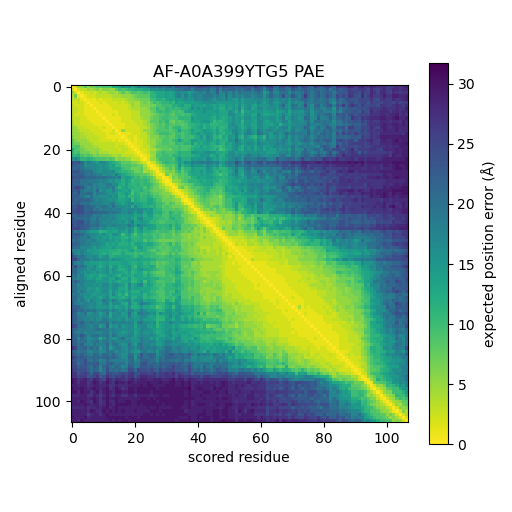 ? -18.250 -5.298 28.228 1.00 89.94 86 GLN A C 1
ATOM 628 O O . GLN A 1 86 ? -18.977 -5.239 29.218 1.00 89.94 86 GLN A O 1
ATOM 633 N N . VAL A 1 87 ? -17.176 -4.516 28.092 1.00 88.69 87 VAL A N 1
ATOM 634 C CA . VAL A 1 87 ? -16.747 -3.555 29.122 1.00 88.69 87 VAL A CA 1
ATOM 635 C C . VAL A 1 87 ? -17.823 -2.499 29.386 1.00 88.69 87 VAL A C 1
ATOM 637 O O . VAL A 1 87 ? -18.092 -2.178 30.542 1.00 88.69 87 VAL A O 1
ATOM 640 N N . ALA A 1 88 ? -18.471 -1.979 28.342 1.00 87.31 88 ALA A N 1
ATOM 641 C CA . ALA A 1 88 ? -19.570 -1.027 28.489 1.00 87.31 88 ALA A CA 1
ATOM 642 C C . ALA A 1 88 ? -20.771 -1.637 29.228 1.00 87.31 88 ALA A C 1
ATOM 644 O O . ALA A 1 88 ? -21.374 -0.969 30.063 1.00 87.31 88 ALA A O 1
ATOM 645 N N . THR A 1 89 ? -21.076 -2.913 28.972 1.00 84.50 89 THR A N 1
ATOM 646 C CA . THR A 1 89 ? -22.161 -3.632 29.658 1.00 84.50 89 THR A CA 1
ATOM 647 C C . THR A 1 89 ? -21.870 -3.781 31.153 1.00 84.50 89 THR A C 1
ATOM 649 O O . THR A 1 89 ? -22.725 -3.463 31.971 1.00 84.50 89 THR A O 1
ATOM 652 N N . VAL A 1 90 ? -20.644 -4.173 31.517 1.00 84.50 90 VAL A N 1
ATOM 653 C CA . VAL A 1 90 ? -20.227 -4.296 32.927 1.00 84.50 90 VAL A CA 1
ATOM 654 C C . VAL A 1 90 ? -20.227 -2.936 33.630 1.00 84.50 90 VAL A C 1
ATOM 656 O O . VAL A 1 90 ? -20.674 -2.832 34.766 1.00 84.50 90 VAL A O 1
ATOM 659 N N . ARG A 1 91 ? -19.776 -1.869 32.958 1.00 78.94 91 ARG A N 1
ATOM 660 C CA . ARG A 1 91 ? -19.786 -0.505 33.519 1.00 78.94 91 ARG A CA 1
ATOM 661 C C . ARG A 1 91 ? -21.190 0.064 33.728 1.00 78.94 91 ARG A C 1
ATOM 663 O O . ARG A 1 91 ? -21.362 0.916 34.590 1.00 78.94 91 ARG A O 1
ATOM 670 N N . ALA A 1 92 ? -22.163 -0.361 32.925 1.00 76.94 92 ALA A N 1
ATOM 671 C CA . ALA A 1 92 ? -23.557 0.055 33.057 1.00 76.94 92 ALA A CA 1
ATOM 672 C C . ALA A 1 92 ? -24.303 -0.709 34.165 1.00 76.94 92 ALA A C 1
ATOM 674 O O . ALA A 1 92 ? -25.427 -0.346 34.509 1.00 76.94 92 ALA A O 1
ATOM 675 N N . GLN A 1 93 ? -23.699 -1.762 34.719 1.00 76.50 93 GLN A N 1
ATOM 676 C CA . GLN A 1 93 ? -24.287 -2.536 35.798 1.00 76.50 93 GLN A CA 1
ATOM 677 C C . GLN A 1 93 ? -24.065 -1.781 37.120 1.00 76.50 93 GLN A C 1
ATOM 679 O O . GLN A 1 93 ? -22.917 -1.489 37.461 1.00 76.50 93 GLN A O 1
ATOM 684 N N . PRO A 1 94 ? -25.131 -1.405 37.852 1.00 62.59 94 PRO A N 1
ATOM 685 C CA . PRO A 1 94 ? -24.980 -0.669 39.098 1.00 62.59 94 PRO A CA 1
ATOM 686 C C . PRO A 1 94 ? -24.172 -1.508 40.088 1.00 62.59 94 PRO A C 1
ATOM 688 O O . PRO A 1 94 ? -24.460 -2.689 40.292 1.00 62.59 94 PRO A O 1
ATOM 691 N N . SER A 1 95 ? -23.152 -0.894 40.689 1.00 65.06 95 SER A N 1
ATOM 692 C CA . SER A 1 95 ? -22.374 -1.508 41.761 1.00 65.06 95 SER A CA 1
ATOM 693 C C . SER A 1 95 ? -23.327 -2.023 42.840 1.00 65.06 95 SER A C 1
ATOM 695 O O . SER A 1 95 ? -24.225 -1.297 43.267 1.00 65.06 95 SER A O 1
ATOM 697 N N . ALA A 1 96 ? -23.131 -3.266 43.288 1.00 60.69 96 ALA A N 1
ATOM 698 C CA . ALA A 1 96 ? -23.982 -3.912 44.294 1.00 60.69 96 ALA A CA 1
ATOM 699 C C . ALA A 1 96 ? -24.144 -3.073 45.585 1.00 60.69 96 ALA A C 1
ATOM 701 O O . ALA A 1 96 ? -25.174 -3.157 46.250 1.00 60.69 96 ALA A O 1
ATOM 702 N N . ASP A 1 97 ? -23.183 -2.192 45.885 1.00 57.44 97 ASP A N 1
ATOM 703 C CA . ASP A 1 97 ? -23.254 -1.230 46.992 1.00 57.44 97 ASP A CA 1
ATOM 704 C C . ASP A 1 97 ? -24.407 -0.221 46.880 1.00 57.44 97 ASP A C 1
ATOM 706 O O . ASP A 1 97 ? -24.999 0.144 47.893 1.00 57.44 97 ASP A O 1
ATOM 710 N N . THR A 1 98 ? -24.779 0.218 45.673 1.00 57.94 98 THR A N 1
ATOM 711 C CA . THR A 1 98 ? -25.870 1.193 45.490 1.00 57.94 98 THR A CA 1
ATOM 712 C C . THR A 1 98 ? -27.251 0.560 45.682 1.00 57.94 98 THR A C 1
ATOM 714 O O . THR A 1 98 ? -28.192 1.246 46.073 1.00 57.94 98 THR A O 1
ATOM 717 N N . GLN A 1 99 ? -27.395 -0.749 45.444 1.00 57.09 99 GLN A N 1
ATOM 718 C CA . GLN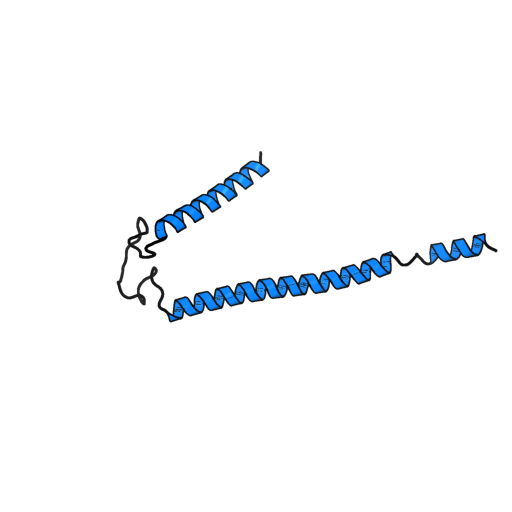 A 1 99 ? -28.652 -1.446 45.736 1.00 57.09 99 GLN A CA 1
ATOM 719 C C . GLN A 1 99 ? -28.843 -1.678 47.238 1.00 57.09 99 GLN A C 1
ATOM 721 O O . GLN A 1 99 ? -29.952 -1.476 47.724 1.00 57.09 99 GLN A O 1
ATOM 726 N N . ASN A 1 100 ? -27.781 -2.030 47.974 1.00 55.62 100 ASN A N 1
ATOM 727 C CA . ASN A 1 100 ? -27.877 -2.296 49.413 1.00 55.62 100 ASN A CA 1
ATOM 728 C C . ASN A 1 100 ? -28.235 -1.048 50.237 1.00 55.62 100 ASN A C 1
ATOM 730 O O . ASN A 1 100 ? -29.033 -1.146 51.168 1.00 55.62 100 ASN A O 1
ATOM 734 N N . THR A 1 101 ? -27.716 0.133 49.891 1.00 58.91 101 THR A N 1
ATOM 735 C CA . THR A 1 101 ? -28.069 1.384 50.589 1.00 58.91 101 THR A CA 1
ATOM 736 C C . THR A 1 101 ? -29.510 1.819 50.314 1.00 58.91 101 THR A C 1
ATOM 738 O O . THR A 1 101 ? -30.216 2.207 51.242 1.00 58.91 101 THR A O 1
ATOM 741 N N . ALA A 1 102 ? -29.997 1.658 49.079 1.00 58.53 102 ALA A N 1
ATOM 742 C CA . ALA A 1 102 ? -31.381 1.970 48.712 1.00 58.53 102 ALA A CA 1
ATOM 743 C C . ALA A 1 102 ? -32.421 1.053 49.389 1.00 58.53 102 ALA A C 1
ATOM 745 O O . ALA A 1 102 ? -33.552 1.475 49.632 1.00 58.53 102 ALA A O 1
ATOM 746 N N . SER A 1 103 ? -32.061 -0.196 49.704 1.00 56.50 103 SER A N 1
ATOM 747 C CA . SER A 1 103 ? -32.911 -1.106 50.486 1.00 56.50 103 SER A CA 1
ATOM 748 C C . SER A 1 103 ? -32.879 -0.842 51.993 1.00 56.50 103 SER A C 1
ATOM 750 O O . SER A 1 103 ? -33.858 -1.156 52.661 1.00 56.50 103 SER A O 1
ATOM 752 N N . ILE A 1 104 ? -31.800 -0.252 52.523 1.00 59.31 104 ILE A N 1
ATOM 753 C CA . ILE A 1 104 ? -31.703 0.124 53.943 1.00 59.31 104 ILE A CA 1
ATOM 754 C C . ILE A 1 104 ? -32.451 1.436 54.223 1.00 59.31 104 ILE A C 1
ATOM 756 O O . ILE A 1 104 ? -33.067 1.555 55.269 1.00 59.31 104 ILE A O 1
ATOM 760 N N . GLU A 1 105 ? -32.477 2.394 53.289 1.00 51.81 105 GLU A N 1
ATOM 761 C CA . GLU A 1 105 ? -33.242 3.648 53.454 1.00 51.81 105 GLU A CA 1
ATOM 762 C C . GLU A 1 105 ? -34.772 3.445 53.380 1.00 51.81 105 GLU A C 1
ATOM 764 O O . GLU A 1 105 ? -35.545 4.289 53.827 1.00 51.81 105 GLU A O 1
ATOM 769 N N . LYS A 1 106 ? -35.223 2.315 52.819 1.00 51.94 106 LYS A N 1
ATOM 770 C CA . LYS A 1 106 ? -36.646 1.955 52.700 1.00 51.94 106 LYS A CA 1
ATOM 771 C C . LYS A 1 106 ? -37.185 1.060 53.827 1.00 51.94 106 LYS A C 1
ATOM 773 O O . LYS A 1 106 ? -38.377 0.749 53.783 1.00 51.94 106 LYS A O 1
ATOM 778 N N . ALA A 1 107 ? -36.342 0.627 54.765 1.00 48.38 107 ALA A N 1
ATOM 779 C CA . ALA A 1 107 ? -36.711 -0.199 55.920 1.00 48.38 107 ALA A CA 1
ATOM 780 C C . ALA A 1 107 ? -36.783 0.650 57.195 1.00 48.38 107 ALA A C 1
ATOM 782 O O . ALA A 1 107 ? -37.695 0.382 58.009 1.00 48.38 107 ALA A O 1
#

Radius of gyration: 29.43 Å; Cα contacts (8 Å, |Δi|>4): 30; chains: 1; bounding box: 60×39×80 Å

Secondary structure (DSSP, 8-state):
-HHHHHHHHHHHHHHHHHHHHHHTSS--STTTSTT-----SSGGG-SS---HHHHHHHHHHHHHHHHHHHHHHHHHHHHHHHHHHHHHHHHTSPPHHHHHHHHHTT-

Solvent-accessible surface area (backbone atoms only — not comparable to full-atom values): 6273 Å² total; per-residue (Å²): 107,73,70,58,53,52,51,50,50,52,50,50,50,52,48,53,53,50,51,54,52,61,66,34,65,90,45,71,48,41,86,56,42,94,86,51,74,77,86,44,92,50,40,94,68,27,97,65,40,71,46,75,68,57,50,50,50,52,53,51,51,53,50,50,51,53,52,50,55,49,49,53,51,52,52,51,51,52,54,52,50,53,51,50,53,52,53,51,53,59,70,71,49,77,57,70,69,64,56,55,52,59,57,58,77,75,108

pLDDT: mean 79.19, std 14.54, range [48.38, 97.25]

Mean predicted aligned error: 14.91 Å

Sequence (107 aa):
MKRLALLILILAILGAGGTLTALTGSDWSATAMPGAKVQCADPACSVFLAEPWQAGQLILLVGFILFNMIGIGATLAIVLWFLNKQVATVRAQPSADTQNTASIEKA